Protein AF-A0A841L9U0-F1 (afdb_monomer_lite)

Secondary structure (DSSP, 8-state):
------HHHHHHHHHHHHHTT--HHHHHHHHHHHHHHHSS-SS---S--HHHHHHHHHHHHHHHTT----SSHHHHHHHHHHHHTT-

Structure (mmCIF, N/CA/C/O backbone):
data_AF-A0A841L9U0-F1
#
_entry.id   AF-A0A841L9U0-F1
#
loop_
_atom_site.group_PDB
_atom_site.id
_atom_site.type_symbol
_atom_site.label_atom_id
_atom_site.label_alt_id
_atom_site.label_comp_id
_atom_site.label_asym_id
_atom_site.label_entity_id
_atom_site.label_seq_id
_atom_site.pdbx_PDB_ins_code
_atom_site.Cartn_x
_atom_site.Cartn_y
_atom_site.Cartn_z
_atom_site.occupancy
_atom_site.B_iso_or_equiv
_atom_site.auth_seq_id
_atom_site.auth_comp_id
_atom_site.auth_asym_id
_atom_site.auth_atom_id
_atom_site.pdbx_PDB_model_num
ATOM 1 N N . MET A 1 1 ? 0.391 -5.672 17.987 1.00 81.06 1 MET A N 1
ATOM 2 C CA . MET A 1 1 ? 1.167 -4.734 17.142 1.00 81.06 1 MET A CA 1
ATOM 3 C C . MET A 1 1 ? 1.374 -3.442 17.919 1.00 81.06 1 MET A C 1
ATOM 5 O O . MET A 1 1 ? 0.465 -3.056 18.641 1.00 81.06 1 MET A O 1
ATOM 9 N N . ARG A 1 2 ? 2.535 -2.793 17.800 1.00 90.00 2 ARG A N 1
ATOM 10 C CA . ARG A 1 2 ? 2.757 -1.408 18.247 1.00 90.00 2 ARG A CA 1
ATOM 11 C C . ARG A 1 2 ? 3.370 -0.660 17.068 1.00 90.00 2 ARG A C 1
ATOM 13 O O . ARG A 1 2 ? 4.404 -1.091 16.571 1.00 90.00 2 ARG A O 1
ATOM 20 N N . ALA A 1 3 ? 2.720 0.403 16.616 1.00 90.56 3 ALA A N 1
ATOM 21 C CA . ALA A 1 3 ? 3.202 1.274 15.552 1.00 90.56 3 ALA A CA 1
ATOM 22 C C . ALA A 1 3 ? 3.330 2.694 16.108 1.00 90.56 3 ALA A C 1
ATOM 24 O O . ALA A 1 3 ? 2.538 3.088 16.963 1.00 90.56 3 ALA A O 1
ATOM 25 N N . ARG A 1 4 ? 4.332 3.442 15.642 1.00 94.81 4 ARG A N 1
ATOM 26 C CA . ARG A 1 4 ? 4.412 4.885 15.886 1.00 94.81 4 ARG A CA 1
ATOM 27 C C . ARG A 1 4 ? 3.624 5.584 14.783 1.00 94.81 4 ARG A C 1
ATOM 29 O O . ARG A 1 4 ? 3.785 5.241 13.615 1.00 94.81 4 ARG A O 1
ATOM 36 N N . ILE A 1 5 ? 2.780 6.523 15.173 1.00 94.38 5 ILE A N 1
ATOM 37 C CA . ILE A 1 5 ? 1.937 7.348 14.309 1.00 94.38 5 ILE A CA 1
ATOM 38 C C . ILE A 1 5 ? 1.861 8.734 14.954 1.00 94.38 5 ILE A C 1
ATOM 40 O O . ILE A 1 5 ? 2.057 8.846 16.166 1.00 94.38 5 ILE A O 1
ATOM 44 N N . ASP A 1 6 ? 1.620 9.767 14.152 1.00 97.50 6 ASP A N 1
ATOM 45 C CA . ASP A 1 6 ? 1.277 11.088 14.673 1.00 97.50 6 ASP A CA 1
ATOM 46 C C . ASP A 1 6 ? -0.031 11.027 15.484 1.00 97.50 6 ASP A C 1
ATOM 48 O O . ASP A 1 6 ? -0.948 10.273 15.145 1.00 97.50 6 ASP A O 1
ATOM 52 N N . GLU A 1 7 ? -0.105 11.782 16.578 1.00 96.00 7 GLU A N 1
ATOM 53 C CA . GLU A 1 7 ? -1.242 11.717 17.500 1.00 96.00 7 GLU A CA 1
ATOM 54 C C . GLU A 1 7 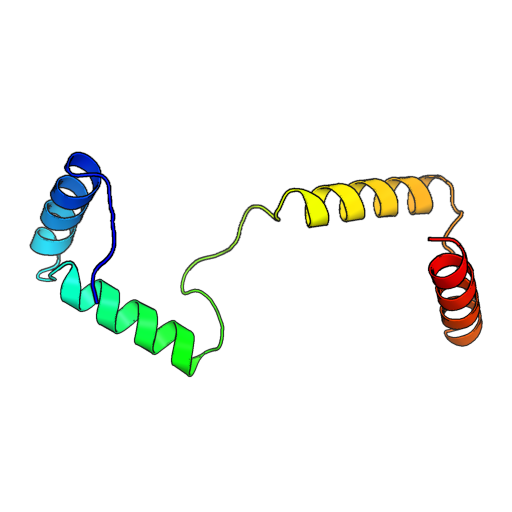? -2.495 12.367 16.895 1.00 96.00 7 GLU A C 1
ATOM 56 O O . GLU A 1 7 ? -3.567 11.762 16.929 1.00 96.00 7 GLU A O 1
ATOM 61 N N . THR A 1 8 ? -2.334 13.506 16.214 1.00 97.25 8 THR A N 1
ATOM 62 C CA . THR A 1 8 ? -3.396 14.190 15.453 1.00 97.25 8 THR A CA 1
ATOM 63 C C . THR A 1 8 ? -3.981 13.269 14.386 1.00 97.25 8 THR A C 1
ATOM 65 O O . THR A 1 8 ? -5.184 13.022 14.366 1.00 97.25 8 THR A O 1
ATOM 68 N N . LEU A 1 9 ? -3.118 12.675 13.551 1.00 96.75 9 LEU A N 1
ATOM 69 C CA . LEU A 1 9 ? -3.532 11.762 12.480 1.00 96.75 9 LEU A CA 1
ATOM 70 C C . LEU A 1 9 ? -4.266 10.524 13.017 1.00 96.75 9 LEU A C 1
ATOM 72 O O . LEU A 1 9 ? -5.206 10.030 12.391 1.00 96.75 9 LEU A O 1
ATOM 76 N N . LYS A 1 10 ? -3.830 9.995 14.167 1.00 95.12 10 LYS A N 1
ATOM 77 C CA . LYS A 1 10 ? -4.486 8.860 14.824 1.00 95.12 10 LYS A CA 1
ATOM 78 C C . LYS A 1 10 ? -5.897 9.226 15.271 1.00 95.12 10 LYS A C 1
ATOM 80 O O . LYS A 1 10 ? -6.798 8.406 15.100 1.00 95.12 10 LYS A O 1
ATOM 85 N N . ASP A 1 11 ? -6.077 10.403 15.855 1.00 97.00 11 ASP A N 1
ATOM 86 C CA . ASP A 1 11 ? -7.354 10.809 16.433 1.00 97.00 11 ASP A CA 1
ATOM 87 C C . ASP A 1 11 ? -8.356 11.234 15.344 1.00 97.00 11 ASP A C 1
ATOM 89 O O . ASP A 1 11 ? -9.515 10.818 15.398 1.00 97.00 11 ASP A O 1
ATOM 93 N N . GLU A 1 12 ? -7.901 11.913 14.283 1.00 97.38 12 GLU A N 1
ATOM 94 C CA . GLU A 1 12 ? -8.685 12.148 13.058 1.00 97.38 12 GLU A CA 1
ATOM 95 C C . GLU A 1 12 ? -9.160 10.828 12.429 1.00 97.38 12 GLU A C 1
ATOM 97 O O . GLU A 1 12 ? -10.353 10.639 12.173 1.00 97.38 12 GLU A O 1
ATOM 102 N N . ALA A 1 13 ? -8.247 9.869 12.232 1.00 96.75 13 ALA A N 1
ATOM 103 C CA . ALA A 1 13 ? -8.594 8.562 11.679 1.00 96.75 13 ALA A CA 1
ATOM 104 C C . ALA A 1 13 ? -9.541 7.774 12.600 1.00 96.75 13 ALA A C 1
ATOM 106 O O . ALA A 1 13 ? -10.446 7.097 12.116 1.00 96.75 13 ALA A O 1
ATOM 107 N N . ALA A 1 14 ? -9.367 7.854 13.922 1.00 96.75 14 ALA A N 1
ATOM 108 C CA . ALA A 1 14 ? -10.245 7.187 14.878 1.00 96.75 14 ALA A CA 1
ATOM 109 C C . ALA A 1 14 ? -11.674 7.755 14.852 1.00 96.75 14 ALA A C 1
ATOM 111 O O . ALA A 1 14 ? -12.620 6.973 14.934 1.00 96.75 14 ALA A O 1
ATOM 112 N N . ALA A 1 15 ? -11.836 9.072 14.690 1.00 97.56 15 ALA A N 1
ATOM 113 C CA . ALA A 1 15 ? -13.145 9.709 14.559 1.00 97.56 15 ALA A CA 1
ATOM 114 C C . ALA A 1 15 ? -13.885 9.232 13.296 1.00 97.56 15 ALA A C 1
ATOM 116 O O . ALA A 1 15 ? -14.998 8.719 13.397 1.00 97.56 15 ALA A O 1
ATOM 117 N N . VAL A 1 16 ? -13.233 9.292 12.127 1.00 97.88 16 VAL A N 1
ATOM 118 C CA . VAL A 1 16 ? -13.823 8.842 10.849 1.00 97.88 16 VAL A CA 1
ATOM 119 C C . VAL A 1 16 ? -14.173 7.349 10.875 1.00 97.88 16 VAL A C 1
ATOM 121 O O . VAL A 1 16 ? -15.207 6.935 10.356 1.00 97.88 16 VAL A O 1
ATOM 124 N N . LEU A 1 17 ? -13.342 6.509 11.499 1.00 97.06 17 LEU A N 1
ATOM 125 C CA . LEU A 1 17 ? -13.640 5.080 11.619 1.00 97.06 17 LEU A CA 1
ATOM 126 C C . LEU A 1 17 ? -14.788 4.791 12.597 1.00 97.06 17 LEU A C 1
ATOM 128 O O . LEU A 1 17 ? -15.557 3.860 12.353 1.00 97.06 17 LEU A O 1
ATOM 132 N N . ALA A 1 18 ? -14.960 5.603 13.644 1.00 96.94 18 ALA A N 1
ATOM 133 C CA . ALA A 1 18 ? -16.080 5.473 14.573 1.00 96.94 18 ALA A CA 1
ATOM 134 C C . ALA A 1 18 ? -17.436 5.764 13.902 1.00 96.94 18 ALA A C 1
ATOM 136 O O . ALA A 1 18 ? -18.408 5.071 14.203 1.00 96.94 18 ALA A O 1
ATOM 137 N N . GLU A 1 19 ? -17.500 6.695 12.940 1.00 97.62 19 GLU A N 1
ATOM 138 C CA . GLU A 1 19 ? -18.696 6.918 12.101 1.00 97.62 19 GLU A CA 1
ATOM 139 C C . GLU A 1 19 ? -19.086 5.669 11.287 1.00 97.62 19 GLU A C 1
ATOM 141 O O . GLU A 1 19 ? -20.264 5.431 11.025 1.00 97.62 19 GLU A O 1
ATOM 146 N N . LEU A 1 20 ? -18.102 4.833 10.938 1.00 96.06 20 LEU A N 1
ATOM 147 C CA . LEU A 1 20 ? -18.286 3.550 10.250 1.00 96.06 20 LEU A CA 1
ATOM 148 C C . LEU A 1 20 ? -18.465 2.359 11.214 1.00 96.06 20 LEU A C 1
ATOM 150 O O . LEU A 1 20 ? -18.558 1.217 10.763 1.00 96.06 20 LEU A O 1
ATOM 154 N N . GLY A 1 21 ? -18.490 2.595 12.531 1.00 96.56 21 GLY A N 1
ATOM 155 C CA . GLY A 1 21 ? -18.581 1.546 13.553 1.00 96.56 21 GLY A CA 1
ATOM 156 C C . GLY A 1 21 ? -17.319 0.683 13.698 1.00 96.56 21 GLY A C 1
ATOM 157 O O . GLY A 1 21 ? -17.398 -0.430 14.217 1.00 96.56 21 GLY A O 1
ATOM 158 N N . LEU A 1 22 ? -16.161 1.167 13.236 1.00 97.44 22 LEU A N 1
ATOM 159 C CA . LEU A 1 22 ? -14.885 0.448 13.234 1.00 97.44 22 LEU A CA 1
ATOM 160 C C . LEU A 1 22 ? -13.877 1.086 14.194 1.00 97.44 22 LEU A C 1
ATOM 162 O O . LEU A 1 22 ? -13.801 2.304 14.330 1.00 97.44 22 LEU A O 1
ATOM 166 N N . THR A 1 23 ? -13.019 0.271 14.809 1.00 96.62 23 THR A N 1
ATOM 167 C CA . THR A 1 23 ? -11.831 0.783 15.505 1.00 96.62 23 THR A CA 1
ATOM 168 C C . THR A 1 23 ? -10.611 0.783 14.582 1.00 96.62 23 THR A C 1
ATOM 170 O O . THR A 1 23 ? -10.510 -0.012 13.644 1.00 96.62 23 THR A O 1
ATOM 173 N N . VAL A 1 24 ? -9.597 1.589 14.917 1.00 95.19 24 VAL A N 1
ATOM 174 C CA . VAL A 1 24 ? -8.266 1.531 14.276 1.00 95.19 24 VAL A CA 1
ATOM 175 C C . VAL A 1 24 ? -7.704 0.098 14.274 1.00 95.19 24 VAL A C 1
ATOM 177 O O . VAL A 1 24 ? -7.066 -0.327 13.312 1.00 95.19 24 VAL A O 1
ATOM 180 N N . SER A 1 25 ? -7.978 -0.689 15.322 1.00 95.62 25 SER A N 1
ATOM 181 C CA . SER A 1 25 ? -7.521 -2.082 15.407 1.00 95.62 25 SER A CA 1
ATOM 182 C C . SER A 1 25 ? -8.235 -3.019 14.427 1.00 95.62 25 SER A C 1
ATOM 184 O O . SER A 1 25 ? -7.623 -3.990 13.983 1.00 95.62 25 SER A O 1
ATOM 186 N N . ASP A 1 26 ? -9.494 -2.748 14.073 1.00 96.75 26 ASP A N 1
ATOM 187 C CA . ASP A 1 26 ? -10.241 -3.538 13.086 1.00 96.75 26 ASP A CA 1
ATOM 188 C C . ASP A 1 26 ? -9.691 -3.311 11.684 1.00 96.75 26 ASP A C 1
ATOM 190 O O . ASP A 1 26 ? -9.341 -4.270 10.997 1.00 96.75 26 ASP A O 1
ATOM 194 N N . VAL A 1 27 ? -9.492 -2.047 11.304 1.00 95.50 27 VAL A N 1
ATOM 195 C CA . VAL A 1 27 ? -8.910 -1.688 10.003 1.00 95.50 27 VAL A CA 1
ATOM 196 C C . VAL A 1 27 ? -7.493 -2.237 9.855 1.00 95.50 27 VAL A C 1
ATOM 198 O O . VAL A 1 27 ? -7.159 -2.783 8.803 1.00 95.50 27 VAL A O 1
ATOM 201 N N . VAL A 1 28 ? -6.668 -2.180 10.906 1.00 95.00 28 VAL A N 1
ATOM 202 C CA . VAL A 1 28 ? -5.328 -2.794 10.903 1.00 95.00 28 VAL A CA 1
ATOM 203 C C . VAL A 1 28 ? -5.406 -4.313 10.707 1.00 95.00 28 VAL A C 1
ATOM 205 O O . VAL A 1 28 ? -4.661 -4.849 9.885 1.00 95.00 28 VAL A O 1
ATOM 208 N N . ARG A 1 29 ? -6.323 -5.015 11.393 1.00 95.81 29 ARG A N 1
ATOM 209 C CA . ARG A 1 29 ? -6.548 -6.459 11.182 1.00 95.81 29 ARG A CA 1
ATOM 210 C C . ARG A 1 29 ? -6.959 -6.757 9.740 1.00 95.81 29 ARG A C 1
ATOM 212 O O . ARG A 1 29 ? -6.306 -7.566 9.091 1.00 95.81 29 ARG A O 1
ATOM 219 N N . MET A 1 30 ? -7.980 -6.071 9.226 1.00 95.31 30 MET A N 1
ATOM 220 C CA . MET A 1 30 ? -8.494 -6.259 7.863 1.00 95.31 30 MET A CA 1
ATOM 221 C C . MET A 1 30 ? -7.417 -6.002 6.801 1.00 95.31 30 MET A C 1
ATOM 223 O O . MET A 1 30 ? -7.246 -6.804 5.883 1.00 95.31 30 MET A O 1
ATOM 227 N N . THR A 1 31 ? -6.649 -4.921 6.963 1.00 94.75 31 THR A N 1
ATOM 228 C CA . THR A 1 31 ? -5.540 -4.541 6.075 1.00 94.75 31 THR A CA 1
ATOM 229 C C . THR A 1 31 ? -4.478 -5.634 6.026 1.00 94.75 31 THR A C 1
ATOM 231 O O . THR A 1 31 ? -4.131 -6.103 4.944 1.00 94.75 31 THR A O 1
ATOM 234 N N . LEU A 1 32 ? -3.993 -6.094 7.185 1.00 95.25 32 LEU A N 1
ATOM 235 C CA . LEU A 1 32 ? -2.966 -7.138 7.249 1.00 95.25 32 LEU A CA 1
ATOM 236 C C . LEU A 1 32 ? -3.476 -8.486 6.720 1.00 95.25 32 LEU A C 1
ATOM 238 O O . LEU A 1 32 ? -2.736 -9.179 6.026 1.00 95.25 32 LEU A O 1
ATOM 242 N N . THR A 1 33 ? -4.742 -8.838 6.970 1.00 95.81 33 THR A N 1
ATOM 243 C CA . THR A 1 33 ? -5.372 -10.033 6.386 1.00 95.81 33 THR A CA 1
ATOM 244 C C . THR A 1 33 ? -5.431 -9.955 4.859 1.00 95.81 33 THR A C 1
ATOM 246 O O . THR A 1 33 ? -5.117 -10.941 4.195 1.00 95.81 33 THR A O 1
ATOM 249 N N . ARG A 1 34 ? -5.787 -8.797 4.285 1.00 95.19 34 ARG A N 1
ATOM 250 C CA . ARG A 1 34 ? -5.829 -8.600 2.826 1.00 95.19 34 ARG A CA 1
ATOM 251 C C . ARG A 1 34 ? -4.434 -8.680 2.203 1.00 95.19 34 ARG A C 1
ATOM 253 O O . ARG A 1 34 ? -4.265 -9.380 1.212 1.00 95.19 34 ARG A O 1
ATOM 260 N N . VAL A 1 35 ? -3.434 -8.043 2.818 1.00 94.62 35 VAL A N 1
ATOM 261 C CA . VAL A 1 35 ? -2.031 -8.102 2.364 1.00 94.62 35 VAL A CA 1
ATOM 262 C C . VAL A 1 35 ? -1.499 -9.537 2.386 1.00 94.62 35 VAL A C 1
ATOM 264 O O . VAL A 1 35 ? -0.904 -9.979 1.408 1.00 94.62 35 VAL A O 1
ATOM 267 N N . ALA A 1 36 ? -1.750 -10.283 3.466 1.00 96.12 36 ALA A N 1
ATOM 268 C CA . ALA A 1 36 ? -1.304 -11.670 3.591 1.00 96.12 36 ALA A CA 1
ATOM 269 C C . ALA A 1 36 ? -2.011 -12.629 2.615 1.00 96.12 36 ALA A C 1
ATOM 271 O O . ALA A 1 36 ? -1.405 -13.601 2.179 1.00 96.12 36 ALA A O 1
ATOM 272 N N . LYS A 1 37 ? -3.284 -12.376 2.280 1.00 95.88 37 LYS A N 1
ATOM 273 C CA . LYS A 1 37 ? -4.072 -13.238 1.388 1.00 95.88 37 LYS A CA 1
ATOM 274 C C . LYS A 1 37 ? -3.800 -12.976 -0.093 1.00 95.88 37 LYS A C 1
ATOM 276 O O . LYS A 1 37 ? -3.726 -13.918 -0.873 1.00 95.88 37 LYS A O 1
ATOM 281 N N . ASP A 1 38 ? -3.712 -11.710 -0.484 1.00 94.19 38 ASP A N 1
ATOM 282 C CA . ASP A 1 38 ? -3.716 -11.301 -1.891 1.00 94.19 38 ASP A CA 1
ATOM 283 C C . ASP A 1 38 ? -2.347 -10.756 -2.357 1.00 94.19 38 ASP A C 1
ATOM 285 O O . ASP A 1 38 ? -2.231 -10.293 -3.488 1.00 94.19 38 ASP A O 1
ATOM 289 N N . HIS A 1 39 ? -1.308 -10.820 -1.505 1.00 90.56 39 HIS A N 1
ATOM 290 C CA . HIS A 1 39 ? 0.094 -10.452 -1.795 1.00 90.56 39 HIS A CA 1
ATOM 291 C C . HIS A 1 39 ? 0.281 -9.025 -2.358 1.00 90.56 39 HIS A C 1
ATOM 293 O O . HIS A 1 39 ? 1.280 -8.709 -3.005 1.00 90.56 39 HIS A O 1
ATOM 299 N N . ALA A 1 40 ? -0.680 -8.143 -2.079 1.00 87.81 40 ALA A N 1
ATOM 300 C CA . ALA A 1 40 ? -0.764 -6.785 -2.596 1.00 87.81 40 ALA A CA 1
ATOM 301 C C . ALA A 1 40 ? -1.302 -5.829 -1.522 1.00 87.81 40 ALA A C 1
ATOM 303 O O . ALA A 1 40 ? -2.018 -6.233 -0.602 1.00 87.81 40 ALA A O 1
ATOM 304 N N . LEU A 1 41 ? -0.980 -4.540 -1.646 1.00 89.12 41 LEU A N 1
ATOM 305 C CA . LEU A 1 41 ? -1.557 -3.509 -0.783 1.00 89.12 41 LEU A CA 1
ATOM 306 C C . LEU A 1 41 ? -3.023 -3.244 -1.171 1.00 89.12 41 LEU A C 1
ATOM 308 O O . LEU A 1 41 ? -3.348 -3.247 -2.358 1.00 89.12 41 LEU A O 1
ATOM 312 N N . PRO A 1 42 ? -3.920 -2.967 -0.206 1.00 86.06 42 PRO A N 1
ATOM 313 C CA . PRO A 1 42 ? -5.343 -2.733 -0.470 1.00 86.06 42 PRO A CA 1
ATOM 314 C C . PRO A 1 42 ? -5.649 -1.332 -1.039 1.00 86.06 42 PRO A C 1
ATOM 316 O O . PRO A 1 42 ? -6.774 -0.854 -0.930 1.00 86.06 42 PRO A O 1
ATOM 319 N N . PHE A 1 43 ? -4.656 -0.661 -1.625 1.00 85.38 43 PHE A N 1
ATOM 320 C CA . PHE A 1 43 ? -4.771 0.650 -2.255 1.00 85.38 43 PHE A CA 1
ATOM 321 C C . PHE A 1 43 ? -3.814 0.753 -3.449 1.00 85.38 43 PHE A C 1
ATOM 323 O O . PHE A 1 43 ? -2.750 0.134 -3.472 1.00 85.38 43 PHE A O 1
ATOM 330 N N . GLU A 1 44 ? -4.185 1.558 -4.444 1.00 79.00 44 GLU A N 1
ATOM 331 C CA . GLU A 1 44 ? -3.379 1.766 -5.648 1.00 79.00 44 GLU A CA 1
ATOM 332 C C . GLU A 1 44 ? -2.086 2.538 -5.341 1.00 79.00 44 GLU A C 1
ATOM 334 O O . GLU A 1 44 ? -2.114 3.670 -4.851 1.00 79.00 44 GLU A O 1
ATOM 339 N N . LEU A 1 45 ? -0.937 1.964 -5.706 1.00 79.06 45 LEU A N 1
ATOM 340 C CA . LEU A 1 45 ? 0.359 2.642 -5.648 1.00 79.06 45 LEU A CA 1
ATOM 341 C C . LEU A 1 45 ? 0.523 3.599 -6.839 1.00 79.06 45 LEU A C 1
ATOM 343 O O . LEU A 1 45 ? 1.122 3.262 -7.856 1.00 79.06 45 LEU A O 1
ATOM 347 N N . LYS A 1 46 ? -0.019 4.815 -6.708 1.00 74.44 46 LYS A N 1
ATOM 348 C CA . LYS A 1 46 ? -0.066 5.812 -7.797 1.00 74.44 46 LYS A CA 1
ATOM 349 C C . LYS A 1 46 ? 1.283 6.438 -8.167 1.00 74.44 46 LYS A C 1
ATOM 351 O O . LYS A 1 46 ? 1.416 6.978 -9.261 1.00 74.44 46 LYS A O 1
ATOM 356 N N . VAL A 1 47 ? 2.273 6.400 -7.273 1.00 81.12 47 VAL A N 1
ATOM 357 C CA . VAL A 1 47 ? 3.587 7.030 -7.482 1.00 81.12 47 VAL A CA 1
ATOM 358 C C . VAL A 1 47 ? 4.698 6.002 -7.239 1.00 81.12 47 VAL A C 1
ATOM 360 O O . VAL A 1 47 ? 4.893 5.600 -6.091 1.00 81.12 47 VAL A O 1
ATOM 363 N N . PRO A 1 48 ? 5.453 5.591 -8.278 1.00 84.38 48 PRO A N 1
ATOM 364 C CA . PRO A 1 48 ? 6.640 4.754 -8.111 1.00 84.38 48 PRO A CA 1
ATOM 365 C C . PRO A 1 48 ? 7.693 5.437 -7.232 1.00 84.38 48 PRO A C 1
ATOM 367 O O . PRO A 1 48 ? 7.752 6.671 -7.168 1.00 84.38 48 PRO A O 1
ATOM 370 N N . ASN A 1 49 ? 8.549 4.651 -6.574 1.00 88.81 49 ASN A N 1
ATOM 371 C CA . ASN A 1 49 ? 9.614 5.173 -5.712 1.00 88.81 49 ASN A CA 1
ATOM 372 C C . ASN A 1 49 ? 10.682 5.959 -6.522 1.00 88.81 49 ASN A C 1
ATOM 374 O O . ASN A 1 49 ? 10.628 6.025 -7.750 1.00 88.81 49 ASN A O 1
ATOM 378 N N . ALA A 1 50 ? 11.637 6.606 -5.846 1.00 90.56 50 ALA A N 1
ATOM 379 C CA . ALA A 1 50 ? 12.629 7.456 -6.519 1.00 90.56 50 ALA A CA 1
ATOM 380 C C . ALA A 1 50 ? 13.496 6.697 -7.543 1.00 90.56 50 ALA A C 1
ATOM 382 O O . ALA A 1 50 ? 13.702 7.196 -8.647 1.00 90.56 50 ALA A O 1
ATOM 383 N N . GLU A 1 51 ? 13.928 5.489 -7.194 1.00 92.50 51 GLU A N 1
ATOM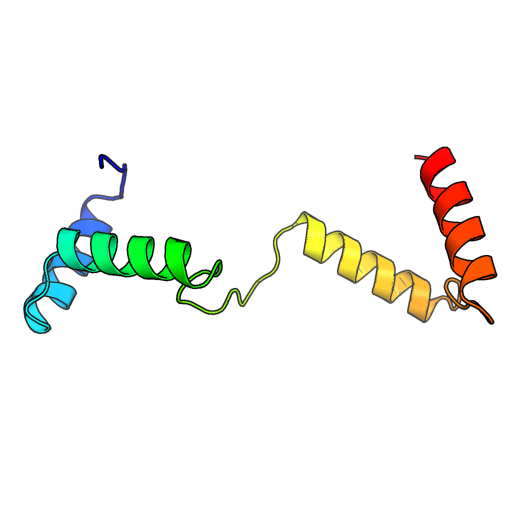 384 C CA . GLU A 1 51 ? 14.737 4.587 -8.018 1.00 92.50 51 GLU A CA 1
ATOM 385 C C . GLU A 1 51 ? 13.977 4.134 -9.275 1.00 92.50 51 GLU A C 1
ATOM 387 O O . GLU A 1 51 ? 14.432 4.360 -10.394 1.00 92.50 51 GLU A O 1
ATOM 392 N N . THR A 1 52 ? 12.752 3.617 -9.123 1.00 90.38 52 THR A N 1
ATOM 393 C CA . THR A 1 52 ? 11.897 3.227 -10.254 1.00 90.38 52 THR A CA 1
ATOM 394 C C . THR A 1 52 ? 11.600 4.414 -11.172 1.00 90.38 52 THR A C 1
ATOM 396 O O . THR A 1 52 ? 11.559 4.256 -12.391 1.00 90.38 52 THR A O 1
ATOM 399 N N . ARG A 1 53 ? 11.419 5.628 -10.625 1.00 91.88 53 ARG A N 1
ATOM 400 C CA . ARG A 1 53 ? 11.253 6.839 -11.448 1.00 91.88 53 ARG A CA 1
ATOM 401 C C . ARG A 1 53 ? 12.521 7.188 -12.230 1.00 91.88 53 ARG A C 1
ATOM 403 O O . ARG A 1 53 ? 12.382 7.605 -13.378 1.00 91.88 53 ARG A O 1
ATOM 410 N N . ALA A 1 54 ? 13.709 7.020 -11.648 1.00 91.88 54 ALA A N 1
ATOM 411 C CA . ALA A 1 54 ? 14.980 7.245 -12.337 1.00 91.88 54 ALA A CA 1
ATOM 412 C C . ALA A 1 54 ? 15.169 6.241 -13.488 1.00 91.88 54 ALA A C 1
ATOM 414 O O . ALA A 1 54 ? 15.302 6.664 -14.636 1.00 91.88 54 ALA A O 1
ATOM 415 N N . ALA A 1 55 ? 15.016 4.940 -13.223 1.00 91.38 55 ALA A N 1
ATOM 416 C CA . ALA A 1 55 ? 15.074 3.888 -14.244 1.00 91.38 55 ALA A CA 1
ATOM 417 C C . ALA A 1 55 ? 14.046 4.099 -15.379 1.00 91.38 55 ALA A C 1
ATOM 419 O O . ALA A 1 55 ? 14.349 3.933 -16.561 1.00 91.38 55 ALA A O 1
ATOM 420 N N . MET A 1 56 ? 12.825 4.553 -15.059 1.00 92.50 56 MET A N 1
ATOM 421 C CA . MET A 1 56 ? 11.831 4.927 -16.077 1.00 92.50 56 MET A CA 1
ATOM 422 C C . MET A 1 56 ? 12.243 6.148 -16.918 1.00 92.50 56 MET A C 1
ATOM 424 O O . MET A 1 56 ? 11.874 6.228 -18.090 1.00 92.50 56 MET A O 1
ATOM 428 N N . GLN A 1 57 ? 12.951 7.125 -16.345 1.00 92.38 57 GLN A N 1
ATOM 429 C CA . GLN A 1 57 ? 13.446 8.298 -17.077 1.00 92.38 57 GLN A CA 1
ATOM 430 C C . GLN A 1 57 ? 14.606 7.925 -18.005 1.00 92.38 57 GLN A C 1
ATOM 432 O O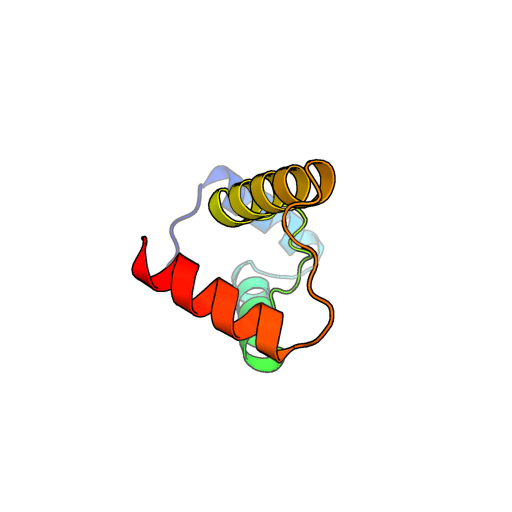 . GLN A 1 57 ? 14.596 8.318 -19.172 1.00 92.38 57 GLN A O 1
ATOM 437 N N . GLU A 1 58 ? 15.543 7.118 -17.513 1.00 88.81 58 GLU A N 1
ATOM 438 C CA . GLU A 1 58 ? 16.652 6.552 -18.278 1.00 88.81 58 GLU A CA 1
ATOM 439 C C . GLU A 1 58 ? 16.152 5.714 -19.461 1.00 88.81 58 GLU A C 1
ATOM 441 O O . GLU A 1 58 ? 16.463 6.024 -20.610 1.00 88.81 58 GLU A O 1
ATOM 446 N N . SER A 1 59 ? 15.269 4.743 -19.210 1.00 87.88 59 SER A N 1
ATOM 447 C CA . SER A 1 59 ? 14.655 3.914 -20.256 1.00 87.88 59 SER A CA 1
ATOM 448 C C . SER A 1 59 ? 13.995 4.764 -21.354 1.00 87.88 59 SER A C 1
ATOM 450 O O . SER A 1 59 ? 14.229 4.553 -22.547 1.00 87.88 59 SER A O 1
ATOM 452 N N . A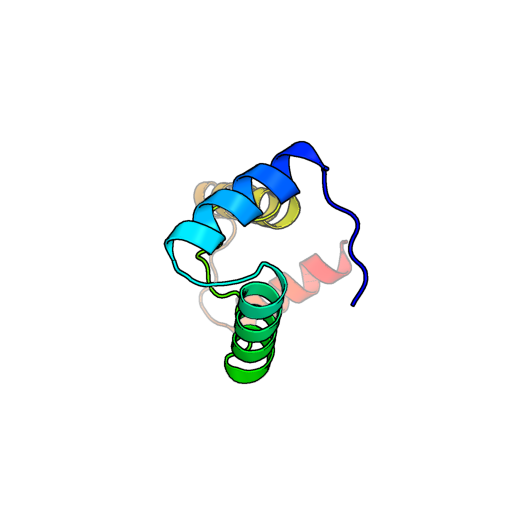RG A 1 60 ? 13.241 5.810 -20.978 1.00 89.25 60 ARG A N 1
ATOM 453 C CA . ARG A 1 60 ? 12.639 6.762 -21.933 1.00 89.25 60 ARG A CA 1
ATOM 454 C C . ARG A 1 60 ? 13.685 7.534 -22.742 1.00 89.25 60 ARG A C 1
ATOM 456 O O . ARG A 1 60 ? 13.455 7.790 -23.927 1.00 89.25 60 ARG A O 1
ATOM 463 N N . ALA A 1 61 ? 14.815 7.906 -22.140 1.00 87.94 61 ALA A N 1
ATOM 464 C CA . ALA A 1 61 ? 15.915 8.566 -22.838 1.00 87.94 61 ALA A CA 1
ATOM 465 C C . ALA A 1 61 ? 16.598 7.618 -23.842 1.00 87.94 61 ALA A C 1
ATOM 467 O O . ALA A 1 61 ? 16.784 7.999 -25.000 1.00 87.94 61 ALA A O 1
ATOM 468 N N . SER A 1 62 ? 16.875 6.372 -23.450 1.00 83.12 62 SER A N 1
ATOM 469 C CA . SER A 1 62 ? 17.482 5.342 -24.306 1.00 83.12 62 SER A CA 1
ATOM 470 C C . SER A 1 62 ? 16.593 4.964 -25.498 1.00 83.12 62 SER A C 1
ATOM 472 O O . SER A 1 62 ? 17.075 4.902 -26.634 1.00 83.12 62 SER A O 1
ATOM 474 N N . ILE A 1 63 ? 15.274 4.849 -25.281 1.00 83.88 63 ILE A N 1
ATOM 475 C CA . ILE A 1 63 ? 14.276 4.661 -26.350 1.00 83.88 63 ILE A CA 1
ATOM 476 C C . ILE A 1 63 ? 14.276 5.859 -27.313 1.00 83.88 63 ILE A C 1
ATOM 478 O O . ILE A 1 63 ? 14.322 5.674 -28.532 1.00 83.88 63 ILE A O 1
ATOM 482 N N . LYS A 1 64 ? 14.273 7.099 -26.795 1.00 83.81 64 LYS A N 1
ATOM 483 C CA . LYS A 1 64 ? 14.325 8.322 -27.620 1.00 83.81 64 LYS A CA 1
ATOM 484 C C . LYS A 1 64 ? 15.615 8.407 -28.444 1.00 83.81 64 LYS A C 1
ATOM 486 O O . LYS A 1 64 ? 15.572 8.845 -29.592 1.00 83.81 64 LYS A O 1
ATOM 491 N N . ALA A 1 65 ? 16.737 7.957 -27.885 1.00 84.00 65 ALA A N 1
ATOM 492 C CA . ALA A 1 65 ? 18.027 7.867 -28.566 1.00 84.00 65 ALA A CA 1
ATOM 493 C C . ALA A 1 65 ? 18.129 6.685 -29.556 1.00 84.00 65 ALA A C 1
ATOM 495 O O . ALA A 1 65 ? 19.139 6.572 -30.246 1.00 84.00 65 ALA A O 1
ATOM 496 N N . ARG A 1 66 ? 17.105 5.816 -29.637 1.00 76.31 66 ARG A N 1
ATOM 497 C CA . ARG A 1 66 ? 17.083 4.558 -30.413 1.00 76.31 66 ARG A CA 1
ATOM 498 C C . ARG A 1 66 ? 18.230 3.591 -30.079 1.00 76.31 66 ARG A C 1
ATOM 500 O O . ARG A 1 66 ? 18.589 2.779 -30.923 1.00 76.31 66 ARG A O 1
ATOM 507 N N . ARG A 1 67 ? 18.782 3.666 -28.863 1.00 67.81 67 ARG A N 1
ATOM 508 C CA . ARG A 1 67 ? 19.915 2.829 -28.421 1.00 67.81 67 ARG A CA 1
ATOM 509 C C . ARG A 1 67 ? 19.503 1.432 -27.955 1.00 67.81 67 ARG A C 1
ATOM 511 O O . ARG A 1 67 ? 20.329 0.537 -27.957 1.00 67.81 67 ARG A O 1
ATOM 518 N N . THR A 1 68 ? 18.237 1.249 -27.590 1.00 66.88 68 THR A N 1
ATOM 519 C CA . THR A 1 68 ? 17.690 -0.002 -27.047 1.00 66.88 68 THR A CA 1
ATOM 520 C C . THR A 1 68 ? 16.708 -0.636 -28.031 1.00 66.88 68 THR A C 1
ATOM 522 O O . THR A 1 68 ? 15.487 -0.573 -27.869 1.00 66.88 68 THR A O 1
ATOM 525 N N . ARG A 1 69 ? 17.244 -1.197 -29.117 1.00 79.69 69 ARG A N 1
ATOM 526 C CA . ARG A 1 69 ? 16.489 -1.989 -30.095 1.00 79.69 69 ARG A CA 1
ATOM 527 C C . ARG A 1 69 ? 17.239 -3.283 -30.345 1.00 79.69 69 ARG A C 1
ATOM 529 O O . ARG A 1 69 ? 18.387 -3.226 -30.757 1.00 79.69 69 ARG A O 1
ATOM 536 N N . PHE A 1 70 ? 16.540 -4.388 -30.141 1.00 87.06 70 PHE A N 1
ATOM 537 C CA . PHE A 1 70 ? 17.032 -5.744 -30.327 1.00 87.06 70 PHE A CA 1
ATOM 538 C C . PHE A 1 70 ? 16.067 -6.471 -31.262 1.00 87.06 70 PHE A C 1
ATOM 540 O O . PHE A 1 70 ? 14.859 -6.202 -31.252 1.00 87.06 70 PHE A O 1
ATOM 547 N N . THR A 1 71 ? 16.608 -7.335 -32.106 1.00 88.56 71 THR A N 1
ATOM 548 C CA . THR A 1 71 ? 15.904 -8.047 -33.177 1.00 88.56 71 THR A CA 1
ATOM 549 C C . THR A 1 71 ? 15.362 -9.383 -32.679 1.00 88.56 71 THR A C 1
ATOM 551 O O . THR A 1 71 ? 14.302 -9.826 -33.123 1.00 88.56 71 THR A O 1
ATOM 554 N N . ASP A 1 72 ? 16.053 -9.989 -31.715 1.00 92.56 72 ASP A N 1
ATOM 555 C CA . ASP A 1 72 ? 15.672 -11.228 -31.047 1.00 92.56 72 ASP A CA 1
ATOM 556 C C . ASP A 1 72 ? 15.984 -11.177 -29.531 1.00 92.56 72 ASP A C 1
ATOM 558 O O . ASP A 1 72 ? 16.657 -10.253 -29.063 1.00 92.56 72 ASP A O 1
ATOM 562 N N . PRO A 1 73 ? 15.459 -12.124 -28.724 1.00 90.50 73 PRO A N 1
ATOM 563 C CA . PRO A 1 73 ? 15.683 -12.130 -27.278 1.00 90.50 73 PRO A CA 1
ATOM 564 C C . PRO A 1 73 ? 17.137 -12.372 -26.862 1.00 90.50 73 PRO A C 1
ATOM 566 O O . PRO A 1 73 ? 17.515 -11.958 -25.770 1.00 90.50 73 PRO A O 1
ATOM 569 N N . GLN A 1 74 ? 17.941 -13.040 -27.689 1.00 92.44 74 GLN A N 1
ATOM 570 C CA . GLN A 1 74 ? 19.319 -13.385 -27.357 1.00 92.44 74 GLN A CA 1
ATOM 571 C C . GLN A 1 74 ? 20.217 -12.148 -27.453 1.00 92.44 74 GLN A C 1
ATOM 573 O O . GLN A 1 74 ? 20.951 -11.867 -26.511 1.00 92.44 74 GLN A O 1
ATOM 578 N N . GLU A 1 75 ? 20.037 -11.339 -28.504 1.00 90.44 75 GLU A N 1
ATOM 579 C CA . GLU A 1 75 ? 20.674 -10.020 -28.659 1.00 90.44 75 GLU A CA 1
ATOM 580 C C . GLU A 1 75 ? 20.399 -9.099 -27.447 1.00 90.44 75 GLU A C 1
ATOM 582 O O . GLU A 1 75 ? 21.280 -8.365 -27.000 1.00 90.44 75 GLU A O 1
ATOM 587 N N . LEU A 1 76 ? 19.190 -9.171 -26.870 1.00 89.06 76 LEU A N 1
ATOM 588 C CA . LEU A 1 76 ? 18.833 -8.458 -25.637 1.00 89.06 76 LEU A CA 1
ATOM 589 C C . LEU A 1 76 ? 19.565 -9.014 -24.404 1.00 89.06 76 LEU A C 1
ATOM 591 O O . LEU A 1 76 ? 20.056 -8.230 -23.594 1.00 89.06 76 LEU A O 1
ATOM 595 N N . PHE A 1 77 ? 19.602 -10.338 -24.221 1.00 91.00 77 PHE A N 1
ATOM 596 C CA . PHE A 1 77 ? 20.254 -10.938 -23.053 1.00 91.00 77 PHE A CA 1
ATOM 597 C C . PHE A 1 77 ? 21.765 -10.704 -23.059 1.00 91.00 77 PHE A C 1
ATOM 599 O O . PHE A 1 77 ? 22.298 -10.308 -22.027 1.00 91.00 77 PHE A O 1
ATOM 606 N N . ASP A 1 78 ? 22.428 -10.858 -24.208 1.00 91.25 78 ASP A N 1
ATOM 607 C CA . ASP A 1 78 ? 23.867 -10.616 -24.342 1.00 91.25 78 ASP A CA 1
ATOM 608 C C . ASP A 1 78 ? 24.221 -9.154 -24.000 1.00 91.25 78 ASP A C 1
ATOM 610 O O . ASP A 1 78 ? 25.158 -8.903 -23.241 1.00 91.25 78 ASP A O 1
ATOM 614 N N . ALA A 1 79 ? 23.421 -8.184 -24.464 1.00 86.75 79 ALA A N 1
ATOM 615 C CA . ALA A 1 79 ? 23.613 -6.767 -24.148 1.00 86.75 79 ALA A CA 1
ATOM 616 C C . ALA A 1 79 ? 23.400 -6.437 -22.655 1.00 86.75 79 ALA A C 1
ATOM 6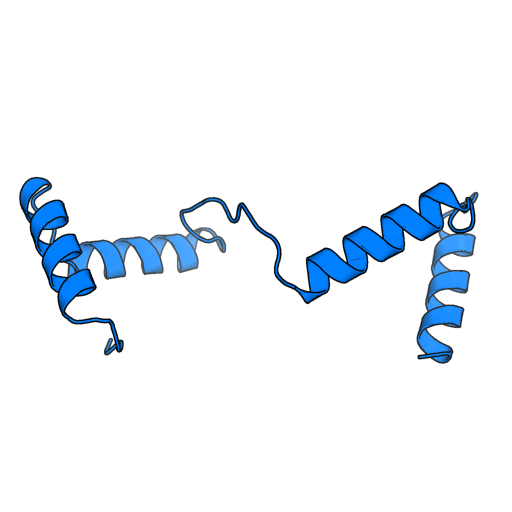18 O O . ALA A 1 79 ? 24.159 -5.655 -22.083 1.00 86.75 79 ALA A O 1
ATOM 619 N N . LEU A 1 80 ? 22.397 -7.043 -22.007 1.00 86.81 80 LEU A N 1
ATOM 620 C CA . LEU A 1 80 ? 22.164 -6.879 -20.564 1.00 86.81 80 LEU A CA 1
ATOM 621 C C . LEU A 1 80 ? 23.303 -7.481 -19.730 1.00 86.81 80 LEU A C 1
ATOM 623 O O . LEU A 1 80 ? 23.711 -6.892 -18.731 1.00 86.81 80 LEU A O 1
ATOM 627 N N . ASP A 1 81 ? 23.836 -8.626 -20.153 1.00 89.88 81 ASP A N 1
ATOM 628 C CA . ASP A 1 81 ? 24.987 -9.279 -19.530 1.00 89.88 81 ASP A CA 1
ATOM 629 C C . ASP A 1 81 ? 26.273 -8.447 -19.680 1.00 89.88 81 ASP A C 1
ATOM 631 O O . ASP A 1 81 ? 27.102 -8.417 -18.769 1.00 89.88 81 ASP A O 1
ATOM 635 N N . GLU A 1 82 ? 26.452 -7.750 -20.807 1.00 85.75 82 GLU A N 1
ATOM 636 C CA . GLU A 1 82 ? 27.555 -6.806 -21.002 1.00 85.75 82 GLU A CA 1
ATOM 637 C C . GLU A 1 82 ? 27.401 -5.536 -20.154 1.00 85.75 82 GLU A C 1
ATOM 639 O O . GLU A 1 82 ? 28.387 -5.103 -19.553 1.00 85.75 82 GLU A O 1
ATOM 644 N N . GLU A 1 83 ? 26.203 -4.948 -20.050 1.00 81.25 83 GLU A N 1
ATOM 645 C CA . GLU A 1 83 ? 25.947 -3.797 -19.166 1.00 81.25 83 GLU A CA 1
ATOM 646 C C . GLU A 1 83 ? 26.122 -4.165 -17.683 1.00 81.25 83 GLU A C 1
ATOM 648 O O . GLU A 1 83 ? 26.742 -3.412 -16.932 1.00 81.25 83 GLU A O 1
ATOM 653 N N . ALA A 1 84 ? 25.653 -5.342 -17.256 1.00 79.31 84 ALA A N 1
ATOM 654 C CA . ALA A 1 84 ? 25.771 -5.815 -15.874 1.00 79.31 84 ALA A CA 1
ATOM 655 C C . ALA A 1 84 ? 27.219 -6.118 -15.438 1.00 79.31 84 ALA A C 1
ATOM 657 O O . ALA A 1 84 ? 27.501 -6.163 -14.244 1.00 79.31 84 ALA A O 1
ATOM 658 N N . ARG A 1 85 ? 28.148 -6.314 -16.386 1.00 80.19 85 ARG A N 1
ATOM 659 C CA . ARG A 1 85 ? 29.597 -6.449 -16.123 1.00 80.19 85 ARG A CA 1
ATOM 660 C C . ARG A 1 85 ? 30.339 -5.105 -16.102 1.00 80.19 85 ARG A C 1
ATOM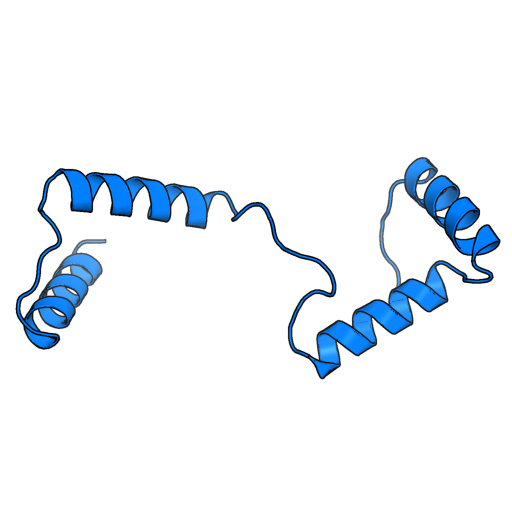 662 O O . ARG A 1 85 ? 31.528 -5.087 -15.791 1.00 80.19 85 ARG A O 1
ATOM 669 N N . GLN A 1 86 ? 29.674 -4.010 -16.478 1.00 64.75 86 GLN A N 1
ATOM 670 C CA . GLN A 1 86 ? 30.237 -2.653 -16.545 1.00 64.75 86 GLN A CA 1
ATOM 671 C C . GLN A 1 86 ? 29.805 -1.751 -15.373 1.00 64.75 86 GLN A C 1
ATOM 673 O O . GLN A 1 86 ? 30.326 -0.639 -15.255 1.00 64.75 86 GLN A O 1
ATOM 678 N N . GLN A 1 87 ? 28.874 -2.218 -14.532 1.00 54.62 87 GLN A N 1
ATOM 679 C CA . GLN A 1 87 ? 28.373 -1.549 -13.321 1.00 54.62 87 GLN A CA 1
ATOM 680 C C . GLN A 1 87 ? 29.037 -2.098 -12.050 1.00 54.62 87 GLN A C 1
ATOM 682 O O . GLN A 1 87 ? 29.221 -1.287 -11.115 1.00 54.62 87 GLN A O 1
#

Sequence (87 aa):
MRARIDETLKDEAAAVLAELGLTVSDVVRMTLTRVAKDHALPFELKVPNAETRAAMQESRASIKARRTRFTDPQELFDALDEEARQQ

InterPro domains:
  IPR007337 RelB antitoxin/Antitoxin DinJ [PF04221] (2-64)
  IPR007337 RelB antitoxin/Antitoxin DinJ [PTHR38781] (1-68)
  IPR007337 RelB antitoxin/Antitoxin DinJ [TIGR02384] (1-80)
  IPR013321 Arc-type ribbon-helix-helix [G3DSA:1.10.1220.10] (1-82)
  IPR026262 Antitoxin DinJ [PIRSF003108] (2-82)

pLDDT: mean 89.5, std 8.17, range [54.62, 97.88]

Radius of gyration: 22.35 Å; chains: 1; bounding box: 49×28×51 Å

Organism: NCBI:txid1070431

Foldseek 3Di:
DDDDDDPVVQVVVQVVVVVVVHGPVRVVVVQVVCCVPVVDGPDDPPDDDPVVVVVVVVVVVCVVVVVDDDPDVVSVVVVVVVVVVVD